Protein AF-A0A7J8MKE8-F1 (afdb_monomer_lite)

Foldseek 3Di:
DVLVVVVNPPDPCVLLSVQQVQQLVVLLVLLLVLVVLLCVCPVPDPPSVVCCVVPVVNVVVSVVSVVVNVCCQPPVCVVSVHHNDDVVSNVVSNVSSVVD

Organism: NCBI:txid34289

InterPro domains:
  IPR006068 Cation-transporting P-type ATPase, C-terminal [PF00689] (21-99)
  IPR023298 P-type ATPase, transmembrane domain superfamily [SSF81665] (17-99)

Radius of gyration: 15.85 Å; chains: 1; bounding box: 36×29×41 Å

Secondary structure (DSSP, 8-state):
-HHHHTT--SSS-HHHHHHHHHHHHHHHHHHHHHHHHHHHH-TT-S-TTTTGGG-HHHHHHHHHHHHHHHHHHHHSHHHHT-----HHHHHHHHHHHHT-

Sequence (100 aa):
MGLTILHLKDDHDREHAYDVKNTLIFNAFVMCQIFNEFNARKPEEINCFKGVTKNYLFMGIIGFTFVLQIIIIEFLGKFTKTVRLNWKLWLVSLGIGIIR

pLDDT: mean 71.19, std 8.63, range [52.38, 86.31]

Structure (mmCIF, N/CA/C/O backbone):
data_AF-A0A7J8MKE8-F1
#
_entry.id   AF-A0A7J8MKE8-F1
#
loop_
_atom_site.group_PDB
_atom_site.id
_atom_site.type_symbol
_atom_site.label_atom_id
_atom_site.label_alt_id
_atom_site.label_comp_id
_atom_site.label_asym_id
_atom_site.label_entity_id
_atom_site.label_seq_id
_atom_site.pdbx_PDB_ins_code
_atom_site.Cartn_x
_atom_site.Cartn_y
_atom_site.Cartn_z
_atom_site.occupancy
_atom_site.B_iso_or_equiv
_atom_site.auth_seq_id
_atom_site.auth_comp_id
_atom_site.auth_asym_id
_atom_site.auth_atom_id
_atom_site.pdbx_PDB_model_num
ATOM 1 N N . MET A 1 1 ? 15.671 -16.692 -2.506 1.00 54.91 1 MET A N 1
ATOM 2 C CA . MET A 1 1 ? 14.509 -17.545 -2.169 1.00 54.91 1 MET A CA 1
ATOM 3 C C . MET A 1 1 ? 13.194 -17.000 -2.730 1.00 54.91 1 MET A C 1
ATOM 5 O O . MET A 1 1 ? 12.572 -17.730 -3.481 1.00 54.91 1 MET A O 1
ATOM 9 N N . GLY A 1 2 ? 12.801 -15.738 -2.496 1.00 58.00 2 GLY A N 1
ATOM 10 C CA . GLY A 1 2 ? 11.532 -15.195 -3.036 1.00 58.00 2 GLY A CA 1
ATOM 11 C C . GLY A 1 2 ? 11.419 -15.090 -4.572 1.00 58.00 2 GLY A C 1
ATOM 12 O O . GLY A 1 2 ? 10.333 -15.264 -5.109 1.00 58.00 2 GLY A O 1
ATOM 13 N N . LEU A 1 3 ? 12.532 -14.881 -5.291 1.00 60.72 3 LEU A N 1
ATOM 14 C CA . LEU A 1 3 ? 12.537 -14.752 -6.762 1.00 60.72 3 LEU A CA 1
ATOM 15 C C . LEU A 1 3 ? 12.108 -16.041 -7.496 1.00 60.72 3 LEU A C 1
ATOM 17 O O . LEU A 1 3 ? 11.504 -15.974 -8.560 1.00 60.72 3 LEU A O 1
ATOM 21 N N . THR A 1 4 ? 12.412 -17.210 -6.920 1.00 63.88 4 THR A N 1
ATOM 22 C CA . THR A 1 4 ? 12.092 -18.526 -7.502 1.00 63.88 4 THR A CA 1
ATOM 23 C C . THR A 1 4 ? 10.604 -18.859 -7.372 1.00 63.88 4 THR A C 1
ATOM 25 O O . THR A 1 4 ? 10.043 -19.500 -8.250 1.00 63.88 4 THR A O 1
ATOM 28 N N . ILE A 1 5 ? 9.953 -18.389 -6.301 1.00 66.56 5 ILE A N 1
ATOM 29 C CA . ILE A 1 5 ? 8.522 -18.622 -6.040 1.00 66.56 5 ILE A CA 1
ATOM 30 C C . ILE A 1 5 ? 7.646 -17.840 -7.033 1.00 66.56 5 ILE A C 1
ATOM 32 O O . ILE A 1 5 ? 6.564 -18.294 -7.387 1.00 66.56 5 ILE A O 1
ATOM 36 N N . LEU A 1 6 ? 8.127 -16.692 -7.525 1.00 66.31 6 LEU A N 1
ATOM 37 C CA . LEU A 1 6 ? 7.413 -15.846 -8.488 1.00 66.31 6 LEU A CA 1
ATOM 38 C C . LEU A 1 6 ? 7.655 -16.207 -9.967 1.00 66.31 6 LEU A C 1
ATOM 40 O O . LEU A 1 6 ? 7.175 -15.485 -10.834 1.00 66.31 6 LEU A O 1
ATOM 44 N N . HIS A 1 7 ? 8.383 -17.290 -10.275 1.00 58.50 7 HIS A N 1
ATOM 45 C CA . HIS A 1 7 ? 8.666 -17.714 -11.660 1.00 58.50 7 HIS A CA 1
ATOM 46 C C . HIS A 1 7 ? 9.390 -16.658 -12.534 1.00 58.50 7 HIS A C 1
ATOM 48 O O . HIS A 1 7 ? 9.372 -16.740 -13.754 1.00 58.50 7 HIS A O 1
ATOM 54 N N . LEU A 1 8 ? 10.086 -15.690 -11.925 1.00 64.75 8 LEU A N 1
ATOM 55 C CA . LEU A 1 8 ? 10.796 -14.596 -12.617 1.00 64.75 8 LEU A CA 1
ATOM 56 C C . LEU A 1 8 ? 12.274 -14.916 -12.920 1.00 64.75 8 LEU A C 1
ATOM 58 O O . LEU A 1 8 ? 13.097 -14.012 -13.044 1.00 64.75 8 LEU A O 1
ATOM 62 N N . LYS A 1 9 ? 12.665 -16.197 -12.946 1.00 60.19 9 LYS A N 1
ATOM 63 C CA . LYS A 1 9 ? 14.086 -16.582 -13.044 1.00 60.19 9 LYS A CA 1
ATOM 64 C C . LYS A 1 9 ? 14.608 -16.679 -14.487 1.00 60.19 9 LYS A C 1
ATOM 66 O O . LYS A 1 9 ? 15.818 -16.804 -14.647 1.00 60.19 9 LYS A O 1
ATOM 71 N N . ASP A 1 10 ? 13.737 -16.576 -15.489 1.00 62.19 10 ASP A N 1
ATOM 72 C CA . ASP A 1 10 ? 14.063 -16.871 -16.894 1.00 62.19 10 ASP A CA 1
ATOM 73 C C . ASP A 1 10 ? 13.955 -15.660 -17.841 1.00 62.19 10 ASP A C 1
ATOM 75 O O . ASP A 1 10 ? 13.629 -15.810 -19.012 1.00 62.19 10 ASP A O 1
ATOM 79 N N . ASP A 1 11 ? 14.237 -14.449 -17.343 1.00 54.97 11 ASP A N 1
ATOM 80 C CA . ASP A 1 11 ? 14.315 -13.243 -18.177 1.00 54.97 11 ASP A CA 1
ATOM 81 C C . ASP A 1 11 ? 15.656 -12.515 -18.027 1.00 54.97 11 ASP A C 1
ATOM 83 O O . ASP A 1 11 ? 16.265 -12.455 -16.953 1.00 54.97 11 ASP A O 1
ATOM 87 N N . HIS A 1 12 ? 16.094 -11.922 -19.137 1.00 57.25 12 HIS A N 1
ATOM 88 C CA . HIS A 1 12 ? 17.363 -11.219 -19.350 1.00 57.25 12 HIS A CA 1
ATOM 89 C C . HIS A 1 12 ? 17.517 -9.903 -18.543 1.00 57.25 12 HIS A C 1
ATOM 91 O O . HIS A 1 12 ? 18.474 -9.164 -18.764 1.00 57.25 12 HIS A O 1
ATOM 97 N N . ASP A 1 13 ? 16.623 -9.624 -17.584 1.00 66.38 13 ASP A N 1
ATOM 98 C CA . ASP A 1 13 ? 16.475 -8.330 -16.901 1.00 66.38 13 ASP A CA 1
ATOM 99 C C . ASP A 1 13 ? 16.321 -8.480 -15.372 1.00 66.38 13 ASP A C 1
ATOM 101 O O . ASP A 1 13 ? 15.257 -8.299 -14.769 1.00 66.38 13 ASP A O 1
ATOM 105 N N . ARG A 1 14 ? 17.422 -8.820 -14.685 1.00 69.50 14 ARG A N 1
ATOM 106 C CA . ARG A 1 14 ? 17.424 -8.931 -13.210 1.00 69.50 14 ARG A CA 1
ATOM 107 C C . ARG A 1 14 ? 17.052 -7.620 -12.517 1.00 69.50 14 ARG A C 1
ATOM 109 O O . ARG A 1 14 ? 16.492 -7.675 -11.425 1.00 69.50 14 ARG A O 1
ATOM 116 N N . GLU A 1 15 ? 17.379 -6.472 -13.110 1.00 69.75 15 GLU A N 1
ATOM 117 C CA . GLU A 1 15 ? 17.064 -5.156 -12.541 1.00 69.75 15 GLU A CA 1
ATOM 118 C C . GLU A 1 15 ? 15.548 -4.971 -12.406 1.00 69.75 15 GLU A C 1
ATOM 120 O O . GLU A 1 15 ? 15.064 -4.660 -11.318 1.00 69.75 15 GLU A O 1
ATOM 125 N N . HIS A 1 16 ? 14.788 -5.334 -13.443 1.00 72.75 16 HIS A N 1
ATOM 126 C CA . HIS A 1 16 ? 13.329 -5.297 -13.403 1.00 72.75 16 HIS A CA 1
ATOM 127 C C . HIS A 1 16 ? 12.754 -6.197 -12.296 1.00 72.75 16 HIS A C 1
ATOM 129 O O . HIS A 1 16 ? 11.880 -5.780 -11.536 1.00 72.75 16 HIS A O 1
ATOM 135 N N . ALA A 1 17 ? 13.283 -7.415 -12.136 1.00 70.75 17 ALA A N 1
ATOM 136 C CA . ALA A 1 17 ? 12.840 -8.326 -11.079 1.00 70.75 17 ALA A CA 1
ATOM 137 C C . ALA A 1 17 ? 13.111 -7.777 -9.662 1.00 70.75 17 ALA A C 1
ATOM 139 O O . ALA A 1 17 ? 12.312 -8.002 -8.745 1.00 70.75 17 ALA A O 1
ATOM 140 N N . TYR A 1 18 ? 14.216 -7.048 -9.464 1.00 76.12 18 TYR A N 1
ATOM 141 C CA . TYR A 1 18 ? 14.504 -6.375 -8.195 1.00 76.12 18 TYR A CA 1
ATOM 142 C C . TYR A 1 18 ? 13.529 -5.231 -7.916 1.00 76.12 18 TYR A C 1
ATOM 144 O O . TYR A 1 18 ? 13.033 -5.137 -6.790 1.00 76.12 18 TYR A O 1
ATOM 152 N N . ASP A 1 19 ? 13.200 -4.427 -8.923 1.00 77.00 19 ASP A N 1
ATOM 153 C CA . ASP A 1 19 ? 12.250 -3.323 -8.787 1.00 77.00 19 ASP A CA 1
ATOM 154 C C . ASP A 1 19 ? 10.830 -3.836 -8.492 1.00 77.00 19 ASP A C 1
ATOM 156 O O . ASP A 1 19 ? 10.162 -3.340 -7.577 1.00 77.00 19 ASP A O 1
ATOM 160 N N . VAL A 1 20 ? 10.386 -4.910 -9.166 1.00 76.50 20 VAL A N 1
ATOM 161 C CA . VAL A 1 20 ? 9.109 -5.589 -8.858 1.00 76.50 20 VAL A CA 1
ATOM 162 C C . VAL A 1 20 ? 9.095 -6.052 -7.402 1.00 76.50 20 VAL A C 1
ATOM 164 O O . VAL A 1 20 ? 8.130 -5.805 -6.676 1.00 76.50 20 VAL A O 1
ATOM 167 N N . LYS A 1 21 ? 10.174 -6.703 -6.948 1.00 76.94 21 LYS A N 1
ATOM 168 C CA . LYS A 1 21 ? 10.283 -7.207 -5.575 1.00 76.94 21 LYS A CA 1
ATOM 169 C C . LYS A 1 21 ? 10.229 -6.071 -4.551 1.00 76.94 21 LYS A C 1
ATOM 171 O O . LYS A 1 21 ? 9.515 -6.191 -3.559 1.00 76.94 21 LYS A O 1
ATOM 176 N N . ASN A 1 22 ? 10.969 -4.986 -4.769 1.00 77.00 22 ASN A N 1
ATOM 177 C CA . ASN A 1 22 ? 10.996 -3.844 -3.853 1.00 77.00 22 ASN A CA 1
ATOM 178 C C . ASN A 1 22 ? 9.624 -3.168 -3.771 1.00 77.00 22 ASN A C 1
ATOM 180 O O . ASN A 1 22 ? 9.146 -2.880 -2.674 1.00 77.00 22 ASN A O 1
ATOM 184 N N . THR A 1 23 ? 8.950 -3.015 -4.912 1.00 79.75 23 THR A N 1
ATOM 185 C CA . THR A 1 23 ? 7.589 -2.471 -4.958 1.00 79.75 23 THR A CA 1
ATOM 186 C C . THR A 1 23 ? 6.595 -3.369 -4.221 1.00 79.75 23 THR A C 1
ATOM 188 O O . THR A 1 23 ? 5.768 -2.878 -3.457 1.00 79.75 23 THR A O 1
ATOM 191 N N . LEU A 1 24 ? 6.696 -4.693 -4.391 1.00 78.88 24 LEU A N 1
ATOM 192 C CA . LEU A 1 24 ? 5.853 -5.660 -3.684 1.00 78.88 24 LEU A CA 1
ATOM 193 C C . LEU A 1 24 ? 6.058 -5.585 -2.164 1.00 78.88 24 LEU A C 1
ATOM 195 O O . LEU A 1 24 ? 5.081 -5.589 -1.419 1.00 78.88 24 LEU A O 1
ATOM 199 N N . ILE A 1 25 ? 7.311 -5.497 -1.704 1.00 80.06 25 ILE A N 1
ATOM 200 C CA . ILE A 1 25 ? 7.647 -5.372 -0.277 1.00 80.06 25 ILE A CA 1
ATOM 201 C C . ILE A 1 25 ? 7.062 -4.080 0.296 1.00 80.06 25 ILE A C 1
ATOM 203 O O . ILE A 1 25 ? 6.431 -4.113 1.351 1.00 80.06 25 ILE A O 1
ATOM 207 N N . PHE A 1 26 ? 7.233 -2.957 -0.403 1.00 80.19 26 PHE A N 1
ATOM 208 C CA . PHE A 1 26 ? 6.678 -1.674 0.019 1.00 80.19 26 PHE A CA 1
ATOM 209 C C . PHE A 1 26 ? 5.144 -1.703 0.068 1.00 80.19 26 PHE A C 1
ATOM 211 O O . PHE A 1 26 ? 4.547 -1.258 1.047 1.00 80.19 26 PHE A O 1
ATOM 218 N N . ASN A 1 27 ? 4.496 -2.295 -0.943 1.00 78.81 27 ASN A N 1
ATOM 219 C CA . ASN A 1 27 ? 3.044 -2.453 -0.962 1.00 78.81 27 ASN A CA 1
ATOM 220 C C . ASN A 1 27 ? 2.552 -3.312 0.214 1.00 78.81 27 ASN A C 1
ATOM 222 O O . ASN A 1 27 ? 1.659 -2.906 0.954 1.00 78.81 27 ASN A O 1
ATOM 226 N N . ALA A 1 28 ? 3.193 -4.458 0.453 1.00 80.12 28 ALA A N 1
ATOM 227 C CA . ALA A 1 28 ? 2.869 -5.321 1.584 1.00 80.12 28 ALA A CA 1
ATOM 228 C C . ALA A 1 28 ? 3.072 -4.619 2.938 1.00 80.12 28 ALA A C 1
ATOM 230 O O . ALA A 1 28 ? 2.260 -4.808 3.842 1.00 80.12 28 ALA A O 1
ATOM 231 N N . PHE A 1 29 ? 4.110 -3.788 3.084 1.00 82.75 29 PHE A N 1
ATOM 232 C CA . PHE A 1 29 ? 4.351 -3.014 4.304 1.00 82.75 29 PHE A CA 1
ATOM 233 C C . PHE A 1 29 ? 3.208 -2.036 4.599 1.00 82.75 29 PHE A C 1
ATOM 235 O O . PHE A 1 29 ? 2.704 -2.019 5.718 1.00 82.75 29 PHE A O 1
ATOM 242 N N . VAL A 1 30 ? 2.743 -1.285 3.599 1.00 80.50 30 VAL A N 1
ATOM 243 C CA . VAL A 1 30 ? 1.622 -0.346 3.775 1.00 80.50 30 VAL A CA 1
ATOM 244 C C . VAL A 1 30 ? 0.313 -1.078 4.054 1.00 80.50 30 VAL A C 1
ATOM 246 O O . VAL A 1 30 ? -0.434 -0.667 4.938 1.00 80.50 30 VAL A O 1
ATOM 249 N N . MET A 1 31 ? 0.060 -2.211 3.391 1.00 79.06 31 MET A N 1
ATOM 250 C CA . MET A 1 31 ? -1.090 -3.056 3.731 1.00 79.06 31 MET A CA 1
ATOM 251 C C . MET A 1 31 ? -1.012 -3.530 5.186 1.00 79.06 31 MET A C 1
ATOM 253 O O . MET A 1 31 ? -1.991 -3.411 5.914 1.00 79.06 31 MET A O 1
ATOM 257 N N . CYS A 1 32 ? 0.160 -3.973 5.653 1.00 79.62 32 CYS A N 1
ATOM 258 C CA . CYS A 1 32 ? 0.354 -4.330 7.061 1.00 79.62 32 CYS A CA 1
ATOM 259 C C . CYS A 1 32 ? 0.098 -3.145 8.002 1.00 79.62 32 CYS A C 1
ATOM 261 O O . CYS A 1 32 ? -0.460 -3.349 9.072 1.00 79.62 32 CYS A O 1
ATOM 263 N N . GLN A 1 33 ? 0.490 -1.919 7.637 1.00 81.62 33 GLN A N 1
ATOM 264 C CA . GLN A 1 33 ? 0.214 -0.731 8.454 1.00 81.62 33 GLN A CA 1
ATOM 265 C C . GLN A 1 33 ? -1.289 -0.477 8.581 1.00 81.62 33 GLN A C 1
ATOM 267 O O . GLN A 1 33 ? -1.772 -0.288 9.693 1.00 81.62 33 GLN A O 1
ATOM 272 N N . ILE A 1 34 ? -2.016 -0.560 7.465 1.00 80.00 34 ILE A N 1
ATOM 273 C CA . ILE A 1 34 ? -3.477 -0.442 7.420 1.00 80.00 34 ILE A CA 1
ATOM 274 C C . ILE A 1 34 ? -4.108 -1.500 8.338 1.00 80.00 34 ILE A C 1
ATOM 276 O O . ILE A 1 34 ? -4.866 -1.151 9.240 1.00 80.00 34 ILE A O 1
ATOM 280 N N . PHE A 1 35 ? -3.756 -2.782 8.177 1.00 76.12 35 PHE A N 1
ATOM 281 C CA . PHE A 1 35 ? -4.293 -3.865 9.014 1.00 76.12 35 PHE A CA 1
ATOM 282 C C . PHE A 1 35 ? -3.927 -3.721 10.491 1.00 76.12 35 PHE A C 1
ATOM 284 O O . PHE A 1 35 ? -4.779 -3.924 11.352 1.00 76.12 35 PHE A O 1
ATOM 291 N N . ASN A 1 36 ? -2.698 -3.310 10.800 1.00 78.88 36 ASN A N 1
ATOM 292 C CA . ASN A 1 36 ? -2.282 -3.054 12.173 1.00 78.88 36 ASN A CA 1
ATOM 293 C C . ASN A 1 36 ? -3.089 -1.911 12.804 1.00 78.88 36 ASN A C 1
ATOM 295 O O . ASN A 1 36 ? -3.454 -1.995 13.970 1.00 78.88 36 ASN A O 1
ATOM 299 N N . GLU A 1 37 ? -3.421 -0.869 12.042 1.00 78.19 37 GLU A N 1
ATOM 300 C CA . GLU A 1 37 ? -4.262 0.228 12.519 1.00 78.19 37 GLU A CA 1
ATOM 301 C C . GLU A 1 37 ? -5.702 -0.239 12.793 1.00 78.19 37 GLU A C 1
ATOM 303 O O . GLU A 1 37 ? -6.291 0.116 13.818 1.00 78.19 37 GLU A O 1
ATOM 308 N N . PHE A 1 38 ? -6.248 -1.114 11.939 1.00 75.94 38 PHE A N 1
ATOM 309 C CA . PHE A 1 38 ? -7.524 -1.791 12.195 1.00 75.94 38 PHE A CA 1
ATOM 310 C C . PHE A 1 38 ? -7.475 -2.673 13.453 1.00 75.94 38 PHE A C 1
ATOM 312 O O . PHE A 1 38 ? -8.360 -2.545 14.300 1.00 75.94 38 PHE A O 1
ATOM 319 N N . ASN A 1 39 ? -6.449 -3.513 13.611 1.00 75.12 39 ASN A N 1
ATOM 320 C CA . ASN A 1 39 ? -6.296 -4.417 14.758 1.00 75.12 39 ASN A CA 1
ATOM 321 C C . ASN A 1 39 ? -6.064 -3.651 16.073 1.00 75.12 39 ASN A C 1
ATOM 323 O O . ASN A 1 39 ? -6.673 -3.968 17.093 1.00 75.12 39 ASN A O 1
ATOM 327 N N . ALA A 1 40 ? -5.249 -2.591 16.058 1.00 75.75 40 ALA A N 1
ATOM 328 C CA . ALA A 1 40 ? -4.975 -1.755 17.230 1.00 75.75 40 ALA A CA 1
ATOM 329 C C . ALA A 1 40 ? -6.221 -1.014 17.740 1.00 75.75 40 ALA A C 1
ATOM 331 O O . ALA A 1 40 ? -6.296 -0.660 18.917 1.00 75.75 40 ALA A O 1
ATOM 332 N N . ARG A 1 41 ? -7.224 -0.794 16.880 1.00 73.31 41 ARG A N 1
ATOM 333 C CA . ARG A 1 41 ? -8.481 -0.149 17.272 1.00 73.31 41 ARG A CA 1
ATOM 334 C C . ARG A 1 41 ? -9.324 -1.017 18.207 1.00 73.31 41 ARG A C 1
ATOM 336 O O . ARG A 1 41 ? -10.005 -0.469 19.073 1.00 73.31 41 ARG A O 1
ATOM 343 N N . LYS A 1 42 ? -9.327 -2.338 18.009 1.00 69.50 42 LYS A N 1
ATOM 344 C CA . LYS A 1 42 ? -10.052 -3.304 18.846 1.00 69.50 42 LYS A CA 1
ATOM 345 C C . LYS A 1 42 ? -9.323 -4.659 18.879 1.00 69.50 42 LYS A C 1
ATOM 347 O O . LYS A 1 42 ? -9.760 -5.593 18.212 1.00 69.50 42 LYS A O 1
ATOM 352 N N . PRO A 1 43 ? -8.266 -4.801 19.693 1.00 64.69 43 PRO A N 1
ATOM 353 C CA . PRO A 1 43 ? -7.427 -6.003 19.700 1.00 64.69 43 PRO A CA 1
ATOM 354 C C . PRO A 1 43 ? -8.157 -7.287 20.142 1.00 64.69 43 PRO A C 1
ATOM 356 O O . PRO A 1 43 ? -7.701 -8.382 19.832 1.00 64.69 43 PRO A O 1
ATOM 359 N N . GLU A 1 44 ? -9.293 -7.170 20.838 1.00 63.38 44 GLU A N 1
ATOM 360 C CA . GLU A 1 44 ? -10.078 -8.305 21.351 1.00 63.38 44 GLU A CA 1
ATOM 361 C C . GLU A 1 44 ? -11.283 -8.682 20.461 1.00 63.38 44 GLU A C 1
ATOM 363 O O . GLU A 1 44 ? -11.904 -9.724 20.667 1.00 63.38 44 GLU A O 1
ATOM 368 N N . GLU A 1 45 ? -11.626 -7.870 19.449 1.00 60.47 45 GLU A N 1
ATOM 369 C CA . GLU A 1 45 ? -12.750 -8.145 18.544 1.00 60.47 45 GLU A CA 1
ATOM 370 C C . GLU A 1 45 ? -12.263 -8.473 17.125 1.00 60.47 45 GLU A C 1
ATOM 372 O O . GLU A 1 45 ? -11.812 -7.604 16.385 1.00 60.47 45 GLU A O 1
ATOM 377 N N . ILE A 1 46 ? -12.510 -9.707 16.670 1.00 57.81 46 ILE A N 1
ATOM 378 C CA . ILE A 1 46 ? -12.269 -10.139 15.274 1.00 57.81 46 ILE A CA 1
ATOM 379 C C . ILE A 1 46 ? -13.093 -9.286 14.276 1.00 57.81 46 ILE A C 1
ATOM 381 O O . ILE A 1 46 ? -12.747 -9.134 13.108 1.00 57.81 46 ILE A O 1
ATOM 385 N N . ASN A 1 47 ? -14.174 -8.651 14.748 1.00 59.59 47 ASN A N 1
ATOM 386 C CA . ASN A 1 47 ? -15.013 -7.729 13.982 1.00 59.59 47 ASN A CA 1
ATOM 387 C C . ASN A 1 47 ? -14.543 -6.264 14.093 1.00 59.59 47 ASN A C 1
ATOM 389 O O . ASN A 1 47 ? -15.360 -5.374 14.341 1.00 59.59 47 ASN A O 1
ATOM 393 N N . CYS A 1 48 ? -13.258 -5.979 13.851 1.00 59.31 48 CYS A N 1
ATOM 394 C CA . CYS A 1 48 ? -12.719 -4.606 13.808 1.00 59.31 48 CYS A CA 1
ATOM 395 C C . CYS A 1 48 ? -13.481 -3.681 12.832 1.00 59.31 48 CYS A C 1
ATOM 397 O O . CYS A 1 48 ? -13.493 -2.461 12.990 1.00 59.31 48 CYS A O 1
ATOM 399 N N . PHE A 1 49 ? -14.184 -4.254 11.850 1.00 58.41 49 PHE A N 1
ATOM 400 C CA . PHE A 1 49 ? -15.043 -3.535 10.906 1.00 58.41 49 PHE A CA 1
ATOM 401 C C . PHE A 1 49 ? -16.335 -2.969 11.524 1.00 58.41 49 PHE A C 1
ATOM 403 O O . PHE A 1 49 ? -16.937 -2.042 10.968 1.00 58.41 49 PHE A O 1
ATOM 410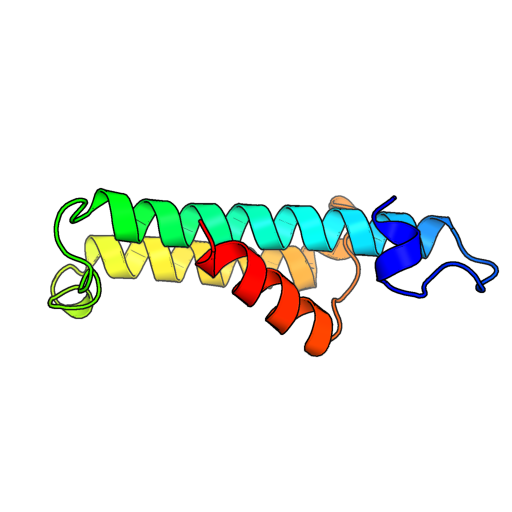 N N . LYS A 1 50 ? -16.798 -3.478 12.674 1.00 60.78 50 LYS A N 1
ATOM 411 C CA . LYS A 1 50 ? -18.072 -3.052 13.267 1.00 60.78 50 LYS A CA 1
ATOM 412 C C . LYS A 1 50 ? -17.920 -1.672 13.916 1.00 60.78 50 LYS A C 1
ATOM 414 O O . LYS A 1 50 ? -17.271 -1.504 14.943 1.00 60.78 50 LYS A O 1
ATOM 419 N N . GLY A 1 51 ? -18.537 -0.662 13.301 1.00 63.34 51 GLY A N 1
ATOM 420 C CA . GLY A 1 51 ? -18.432 0.736 13.734 1.00 63.34 51 GLY A CA 1
ATOM 421 C C . GLY A 1 51 ? -17.222 1.473 13.160 1.00 63.34 51 GLY A C 1
ATOM 422 O O . GLY A 1 51 ? -16.974 2.619 13.546 1.00 63.34 51 GLY A O 1
ATOM 423 N N . VAL A 1 52 ? -16.491 0.862 12.217 1.00 66.12 52 VAL A N 1
ATOM 424 C CA . VAL A 1 52 ? -15.319 1.494 11.604 1.00 66.12 52 VAL A CA 1
ATOM 425 C C . VAL A 1 52 ? -15.673 2.807 10.920 1.00 66.12 52 VAL A C 1
ATOM 427 O O . VAL A 1 52 ? -15.047 3.831 11.188 1.00 66.12 52 VAL A O 1
ATOM 430 N N . THR A 1 53 ? -16.779 2.782 10.181 1.00 64.81 53 THR A N 1
ATOM 431 C CA . THR A 1 53 ? -17.348 3.895 9.421 1.00 64.81 53 THR A CA 1
ATOM 432 C C . THR A 1 53 ? -17.911 5.018 10.290 1.00 64.81 53 THR A C 1
ATOM 434 O O . THR A 1 53 ? -18.106 6.119 9.790 1.00 64.81 53 THR A O 1
ATOM 437 N N . LYS A 1 54 ? -18.144 4.784 11.593 1.00 70.44 54 LYS A N 1
ATOM 438 C CA . LYS A 1 54 ? -18.577 5.834 12.533 1.00 70.44 54 LYS A CA 1
ATOM 439 C C . LYS A 1 54 ? -17.428 6.707 13.040 1.00 70.44 54 LYS A C 1
ATOM 441 O O . LYS A 1 54 ? -17.689 7.796 13.539 1.00 70.44 54 LYS A O 1
ATOM 446 N N . ASN A 1 55 ? -16.179 6.247 12.941 1.00 76.38 55 ASN A N 1
ATOM 447 C CA . ASN A 1 55 ? -15.020 7.050 13.322 1.00 76.38 55 ASN A CA 1
ATOM 448 C C . ASN A 1 55 ? -14.411 7.684 12.065 1.00 76.38 55 ASN A C 1
ATOM 450 O O . ASN A 1 55 ? -13.580 7.076 11.391 1.00 76.38 55 ASN A O 1
ATOM 454 N N . TYR A 1 56 ? -14.850 8.905 11.756 1.00 77.19 56 TYR A N 1
ATOM 455 C CA . TYR A 1 56 ? -14.397 9.662 10.587 1.00 77.19 56 TYR A CA 1
ATOM 456 C C . TYR A 1 56 ? -12.889 9.930 10.594 1.00 77.19 56 TYR A C 1
ATOM 458 O O . TYR A 1 56 ? -12.281 9.944 9.530 1.00 77.19 56 TYR A O 1
ATOM 466 N N . LEU A 1 57 ? -12.277 10.083 11.774 1.00 78.00 57 LEU A N 1
ATOM 467 C CA . LEU A 1 57 ? -10.829 10.259 11.909 1.00 78.00 57 LEU A CA 1
ATOM 468 C C . LEU A 1 57 ? -10.085 9.007 11.436 1.00 78.00 57 LEU A C 1
ATOM 470 O O . LEU A 1 57 ? -9.186 9.093 10.608 1.00 78.00 57 LEU A O 1
ATOM 474 N N . PHE A 1 58 ? -10.536 7.837 11.886 1.00 78.75 58 PHE A N 1
ATOM 475 C CA . PHE A 1 58 ? -9.986 6.552 11.463 1.00 78.75 58 PHE A CA 1
ATOM 476 C C . PHE A 1 58 ? -10.185 6.308 9.957 1.00 78.75 58 PHE A C 1
ATOM 478 O O . PHE A 1 58 ? -9.242 5.967 9.252 1.00 78.75 58 PHE A O 1
ATOM 485 N N . MET A 1 59 ? -11.392 6.547 9.429 1.00 80.06 59 MET A N 1
ATOM 486 C CA . MET A 1 59 ? -11.652 6.445 7.984 1.00 80.06 59 MET A CA 1
ATOM 487 C C . MET A 1 59 ? -10.802 7.424 7.166 1.00 80.06 59 MET A C 1
ATOM 489 O O . MET A 1 59 ? -10.367 7.084 6.069 1.00 80.06 59 MET A O 1
ATOM 493 N N . GLY A 1 60 ? -10.548 8.619 7.704 1.00 84.12 60 GLY A N 1
ATOM 494 C CA . GLY A 1 60 ? -9.663 9.611 7.107 1.00 84.12 60 GLY A CA 1
ATOM 495 C C . GLY A 1 60 ? -8.224 9.113 6.999 1.00 84.12 60 GLY A C 1
ATOM 496 O O . GLY A 1 60 ? -7.636 9.240 5.931 1.00 84.12 60 GLY A O 1
ATOM 497 N N . ILE A 1 61 ? -7.677 8.493 8.051 1.00 83.94 61 ILE A N 1
ATOM 498 C CA . ILE A 1 61 ? -6.298 7.974 8.047 1.00 83.94 61 ILE A CA 1
ATOM 499 C C . ILE A 1 61 ? -6.153 6.789 7.081 1.00 83.94 61 I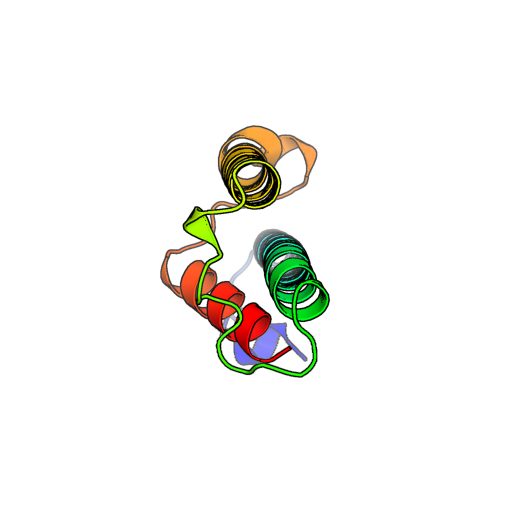LE A C 1
ATOM 501 O O . ILE A 1 61 ? -5.226 6.778 6.268 1.00 83.94 61 ILE A O 1
ATOM 505 N N . ILE A 1 62 ? -7.102 5.845 7.081 1.00 82.44 62 ILE A N 1
ATOM 506 C CA . ILE A 1 62 ? -7.110 4.711 6.139 1.00 82.44 62 ILE A CA 1
ATOM 507 C C . ILE A 1 62 ? -7.282 5.188 4.688 1.00 82.44 62 ILE A C 1
ATOM 509 O O . ILE A 1 62 ? -6.588 4.730 3.782 1.00 82.44 62 ILE A O 1
ATOM 513 N N . GLY A 1 63 ? -8.186 6.141 4.447 1.00 85.00 63 GLY A N 1
ATOM 514 C CA . GLY A 1 63 ? -8.382 6.723 3.120 1.00 85.00 63 GLY A CA 1
ATOM 515 C C . GLY A 1 63 ? -7.148 7.485 2.638 1.00 85.00 63 GLY A C 1
ATOM 516 O O . GLY A 1 63 ? -6.724 7.319 1.496 1.00 85.00 63 GLY A O 1
ATOM 517 N N . PHE A 1 64 ? -6.532 8.278 3.515 1.00 86.31 64 PHE A N 1
ATOM 518 C CA . PHE A 1 64 ? -5.324 9.040 3.212 1.00 86.31 64 PHE A CA 1
ATOM 519 C C . PHE A 1 64 ? -4.132 8.130 2.901 1.00 86.31 64 PHE A C 1
ATOM 521 O O . PHE A 1 64 ? -3.456 8.340 1.896 1.00 86.31 64 PHE A O 1
ATOM 528 N N . THR A 1 65 ? -3.905 7.087 3.705 1.00 82.56 65 THR A N 1
ATOM 529 C CA . THR A 1 65 ? -2.845 6.095 3.456 1.00 82.56 65 THR A CA 1
ATOM 530 C C . THR A 1 65 ? -3.073 5.337 2.151 1.00 82.56 65 THR A C 1
ATOM 532 O O . THR A 1 65 ? -2.131 5.177 1.378 1.00 82.56 65 THR A O 1
ATOM 535 N N . PHE A 1 66 ? -4.312 4.954 1.831 1.00 81.81 66 PHE A N 1
ATOM 536 C CA . PHE A 1 66 ? -4.636 4.306 0.557 1.00 81.81 66 PHE A CA 1
ATOM 537 C C . PHE A 1 66 ? -4.407 5.224 -0.657 1.00 81.81 66 PHE A C 1
ATOM 539 O O . PHE A 1 66 ? -3.813 4.807 -1.651 1.00 81.81 66 PHE A O 1
ATOM 546 N N . VAL A 1 67 ? -4.824 6.492 -0.574 1.00 85.31 67 VAL A N 1
ATOM 547 C CA . VAL A 1 67 ? -4.622 7.484 -1.646 1.00 85.31 67 VAL A CA 1
ATOM 548 C C . VAL A 1 67 ? -3.140 7.788 -1.847 1.00 85.31 67 VAL A C 1
ATOM 550 O O . VAL A 1 67 ? -2.665 7.762 -2.984 1.00 85.31 67 VAL A O 1
ATOM 553 N N . LEU A 1 68 ? -2.389 8.018 -0.765 1.00 83.12 68 LEU A N 1
ATOM 554 C CA . LEU A 1 68 ? -0.936 8.168 -0.841 1.00 83.12 68 LEU A CA 1
ATOM 555 C C . LEU A 1 68 ? -0.290 6.946 -1.492 1.00 83.12 68 LEU A C 1
ATOM 557 O O . LEU A 1 68 ? 0.627 7.105 -2.293 1.00 83.12 68 LEU A O 1
ATOM 561 N N . GLN A 1 69 ? -0.797 5.744 -1.219 1.00 76.94 69 GLN A N 1
ATOM 562 C CA . GLN A 1 69 ? -0.241 4.527 -1.790 1.00 76.94 69 GLN A CA 1
ATOM 563 C C . GLN A 1 69 ? -0.447 4.413 -3.299 1.00 76.94 69 GLN A C 1
ATOM 565 O O . GLN A 1 69 ? 0.472 4.012 -4.017 1.00 76.94 69 GLN A O 1
ATOM 570 N N . ILE A 1 70 ? -1.610 4.831 -3.799 1.00 77.50 70 ILE A N 1
ATOM 571 C CA . ILE A 1 70 ? -1.856 4.936 -5.241 1.00 77.50 70 ILE A CA 1
ATOM 572 C C . ILE A 1 70 ? -0.901 5.959 -5.863 1.00 77.50 70 ILE A C 1
ATOM 574 O O . ILE A 1 70 ? -0.279 5.668 -6.883 1.00 77.50 70 ILE A O 1
ATOM 578 N N . ILE A 1 71 ? -0.731 7.126 -5.232 1.00 81.81 71 ILE A N 1
ATOM 579 C CA . ILE A 1 71 ? 0.165 8.180 -5.730 1.00 81.81 71 ILE A CA 1
ATOM 580 C C . ILE A 1 71 ? 1.616 7.690 -5.766 1.00 81.81 71 ILE A C 1
ATOM 582 O O . ILE A 1 71 ? 2.320 7.936 -6.744 1.00 81.81 71 ILE A O 1
ATOM 586 N N . ILE A 1 72 ? 2.073 6.969 -4.741 1.00 76.88 72 ILE A N 1
ATOM 587 C CA . ILE A 1 72 ? 3.453 6.486 -4.685 1.00 76.88 72 ILE A CA 1
ATOM 588 C C . ILE A 1 72 ? 3.726 5.459 -5.794 1.00 76.88 72 ILE A C 1
ATOM 590 O O . ILE A 1 72 ? 4.752 5.552 -6.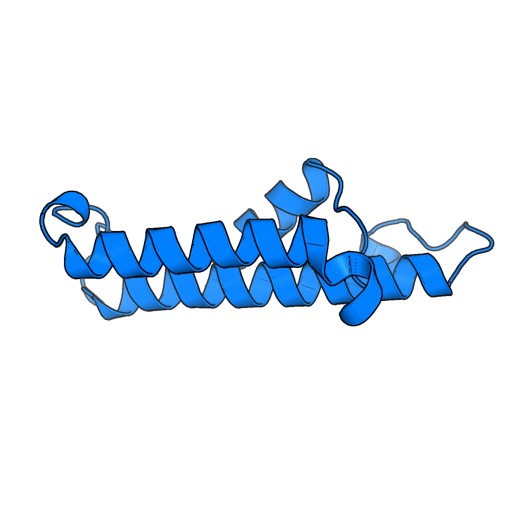467 1.00 76.88 72 ILE A O 1
ATOM 594 N N . ILE A 1 73 ? 2.807 4.515 -6.017 1.00 71.62 73 ILE A N 1
ATOM 595 C CA . ILE A 1 73 ? 2.978 3.470 -7.038 1.00 71.62 73 ILE A CA 1
ATOM 596 C C . ILE A 1 73 ? 2.844 4.035 -8.461 1.00 71.62 73 ILE A C 1
ATOM 598 O O . ILE A 1 73 ? 3.592 3.629 -9.349 1.00 71.62 73 ILE A O 1
ATOM 602 N N . GLU A 1 74 ? 1.917 4.968 -8.698 1.00 70.50 74 GLU A N 1
ATOM 603 C CA . GLU A 1 74 ? 1.680 5.533 -10.035 1.00 70.50 74 GLU A CA 1
ATOM 604 C C . GLU A 1 74 ? 2.666 6.655 -10.402 1.00 70.50 74 GLU A C 1
ATOM 606 O O . GLU A 1 74 ? 3.125 6.712 -11.542 1.00 70.50 74 GLU A O 1
ATOM 611 N N . PHE A 1 75 ? 3.016 7.540 -9.460 1.00 67.88 75 PHE A N 1
ATOM 612 C CA . PHE A 1 75 ? 3.774 8.767 -9.750 1.00 67.88 75 PHE A CA 1
ATOM 613 C C . PHE A 1 75 ? 5.204 8.762 -9.207 1.00 67.88 75 PHE A C 1
ATOM 615 O O . PHE A 1 75 ? 6.083 9.374 -9.817 1.00 67.88 75 PHE A O 1
ATOM 622 N N . LEU A 1 76 ? 5.482 8.061 -8.103 1.00 67.88 76 LEU A N 1
ATOM 623 C CA . LEU A 1 76 ? 6.842 7.975 -7.554 1.00 67.88 76 LEU A CA 1
ATOM 624 C C . LEU A 1 76 ? 7.676 6.837 -8.153 1.00 67.88 76 LEU A C 1
ATOM 626 O O . LEU A 1 76 ? 8.848 6.738 -7.801 1.00 67.88 76 LEU A O 1
ATOM 630 N N . GLY A 1 77 ? 7.150 6.072 -9.117 1.00 61.22 77 GLY A N 1
ATOM 631 C CA . GLY A 1 77 ? 7.855 4.998 -9.837 1.00 61.22 77 GLY A CA 1
ATOM 632 C C . GLY A 1 77 ? 9.303 5.313 -10.224 1.00 61.22 77 GLY A C 1
ATOM 633 O O . GLY A 1 77 ? 10.215 4.526 -9.970 1.00 61.22 77 GLY A O 1
ATOM 634 N N . LYS A 1 78 ? 9.543 6.522 -10.749 1.00 58.22 78 LYS A N 1
ATOM 635 C CA . LYS A 1 78 ? 10.885 6.992 -11.137 1.00 58.22 78 LYS A CA 1
ATOM 636 C C . LYS A 1 78 ? 11.811 7.337 -9.963 1.00 58.22 78 LYS A C 1
ATOM 638 O O . LYS A 1 78 ? 13.020 7.226 -10.120 1.00 58.22 78 LYS A O 1
ATOM 643 N N . PHE A 1 79 ? 11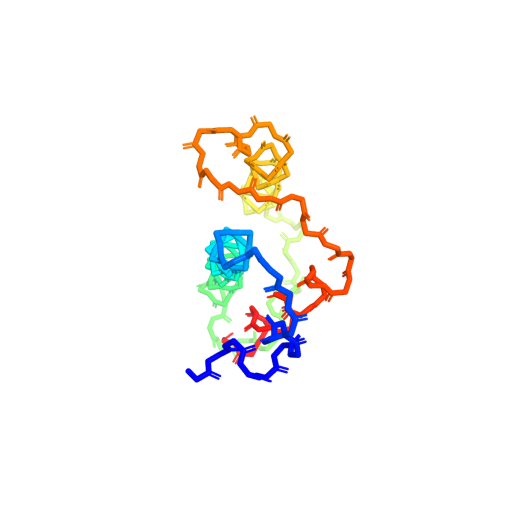.275 7.762 -8.818 1.00 57.78 79 PHE A N 1
ATOM 644 C CA . PHE A 1 79 ? 12.060 8.170 -7.643 1.00 57.78 79 PHE A CA 1
ATOM 645 C C . PHE A 1 79 ? 12.289 7.024 -6.654 1.00 57.78 79 PHE A C 1
ATOM 647 O O . PHE A 1 79 ? 13.335 6.966 -6.016 1.00 57.78 79 PHE A O 1
ATOM 654 N N . THR A 1 80 ? 11.335 6.100 -6.535 1.00 56.34 80 THR A N 1
ATOM 655 C CA . THR A 1 80 ? 11.394 4.968 -5.598 1.00 56.34 80 THR A CA 1
ATOM 656 C C . THR A 1 80 ? 11.868 3.668 -6.250 1.00 56.34 80 THR A C 1
ATOM 658 O O . THR A 1 80 ? 11.895 2.640 -5.577 1.00 56.34 80 THR A O 1
ATOM 661 N N . LYS A 1 81 ? 12.249 3.698 -7.541 1.00 59.81 81 LYS A N 1
ATOM 662 C CA . LYS A 1 81 ? 12.485 2.499 -8.367 1.00 59.81 81 LYS A CA 1
ATOM 663 C C . LYS A 1 81 ? 11.329 1.501 -8.248 1.00 59.81 81 LYS A C 1
ATOM 665 O O . LYS A 1 81 ? 11.526 0.297 -8.093 1.00 59.81 81 LYS A O 1
ATOM 670 N N . THR A 1 82 ? 10.103 2.022 -8.253 1.00 60.56 82 THR A N 1
ATOM 671 C CA . THR A 1 82 ? 8.913 1.179 -8.229 1.00 60.56 82 THR A CA 1
ATOM 672 C C . THR A 1 82 ? 8.367 1.004 -9.634 1.00 60.56 82 THR A C 1
ATOM 674 O O . THR A 1 82 ? 8.321 1.934 -10.438 1.00 60.56 82 THR A O 1
ATOM 677 N N . VAL A 1 83 ? 7.984 -0.225 -9.953 1.00 68.31 83 VAL A N 1
ATOM 678 C CA . VAL A 1 83 ? 7.400 -0.584 -11.247 1.00 68.31 83 VAL A CA 1
ATOM 679 C C . VAL A 1 83 ? 5.917 -0.850 -11.062 1.00 68.31 83 VAL A C 1
ATOM 681 O O . VAL A 1 83 ? 5.489 -1.329 -10.010 1.00 68.31 83 VAL A O 1
ATOM 684 N N . ARG A 1 84 ? 5.116 -0.554 -12.090 1.00 67.44 84 ARG A N 1
ATOM 685 C CA . ARG A 1 84 ? 3.674 -0.826 -12.059 1.00 67.44 84 ARG A CA 1
ATOM 686 C C . ARG A 1 84 ? 3.431 -2.311 -11.782 1.00 67.44 84 ARG A C 1
ATOM 688 O O . ARG A 1 84 ? 3.790 -3.168 -12.589 1.00 67.44 84 ARG A O 1
ATOM 695 N N . LEU A 1 85 ? 2.811 -2.616 -10.640 1.00 65.25 85 LEU A N 1
ATOM 696 C CA . LEU A 1 85 ? 2.422 -3.982 -10.302 1.00 65.25 85 LEU A CA 1
ATOM 697 C C . LEU A 1 85 ? 1.245 -4.429 -11.163 1.00 65.25 85 LEU A C 1
ATOM 699 O O . LEU A 1 85 ? 0.236 -3.737 -11.277 1.00 65.25 85 LEU A O 1
ATOM 703 N N . ASN A 1 86 ? 1.334 -5.654 -11.670 1.00 74.81 86 ASN A N 1
ATOM 704 C CA . ASN A 1 86 ? 0.193 -6.340 -12.257 1.00 74.81 86 ASN A CA 1
ATOM 705 C C . ASN A 1 86 ? -0.893 -6.593 -11.186 1.00 74.81 86 ASN A C 1
ATOM 707 O O . ASN A 1 86 ? -0.581 -6.811 -10.012 1.00 74.81 86 ASN A O 1
ATOM 711 N N . TRP A 1 87 ? -2.165 -6.636 -11.587 1.00 72.31 87 TRP A N 1
ATOM 712 C CA . TRP A 1 87 ? -3.316 -6.820 -10.692 1.00 72.31 87 TRP A CA 1
ATOM 713 C C . TRP A 1 87 ? -3.211 -8.082 -9.817 1.00 72.31 87 TRP A C 1
ATOM 715 O O . TRP A 1 87 ? -3.582 -8.082 -8.645 1.00 72.31 87 TRP A O 1
ATOM 725 N N . LYS A 1 88 ? -2.612 -9.156 -10.352 1.00 74.31 88 LYS A N 1
ATOM 726 C CA . LYS A 1 88 ? -2.325 -10.384 -9.590 1.00 74.31 88 LYS A CA 1
ATOM 727 C C . LYS A 1 88 ? -1.370 -10.141 -8.415 1.00 74.31 88 LYS A C 1
ATOM 729 O O . LYS A 1 88 ? -1.600 -10.667 -7.333 1.00 74.31 88 LYS A O 1
ATOM 734 N N . LEU A 1 89 ? -0.318 -9.342 -8.608 1.00 70.50 89 LEU A N 1
ATOM 735 C CA . LEU A 1 89 ? 0.650 -9.019 -7.552 1.00 70.50 89 LEU A CA 1
ATOM 736 C C . LEU A 1 89 ? 0.030 -8.105 -6.493 1.00 70.50 89 LEU A C 1
ATOM 738 O O . LEU A 1 89 ? 0.323 -8.268 -5.314 1.00 70.50 89 LEU A O 1
ATOM 742 N N . TRP A 1 90 ? -0.874 -7.214 -6.907 1.00 75.19 90 TRP A N 1
ATOM 743 C CA . TRP A 1 90 ? -1.707 -6.418 -6.005 1.00 75.19 90 TRP A CA 1
ATOM 744 C C . TRP A 1 90 ? -2.545 -7.296 -5.068 1.00 75.19 90 TRP A C 1
ATOM 746 O O . TRP A 1 90 ? -2.550 -7.080 -3.855 1.00 75.19 90 TRP A O 1
ATOM 756 N N . LEU A 1 91 ? -3.200 -8.328 -5.610 1.00 75.25 91 LEU A N 1
ATOM 757 C CA . LEU A 1 91 ? -3.963 -9.293 -4.812 1.00 75.25 91 LEU A CA 1
ATOM 758 C C . LEU A 1 91 ? -3.067 -10.116 -3.878 1.00 75.25 91 LEU A C 1
ATOM 760 O O . LEU A 1 91 ? -3.437 -10.346 -2.730 1.00 75.25 91 LEU A O 1
ATOM 764 N N . VAL A 1 92 ? -1.873 -10.512 -4.331 1.00 76.38 92 VAL A N 1
ATOM 765 C CA . VAL A 1 92 ? -0.895 -11.216 -3.485 1.00 76.38 92 VAL A CA 1
ATOM 766 C C . VAL A 1 92 ? -0.424 -10.331 -2.327 1.00 76.38 92 VAL A C 1
ATOM 768 O O . VAL A 1 92 ? -0.389 -10.799 -1.192 1.00 76.38 92 VAL A O 1
ATOM 771 N N . SER A 1 93 ? -0.112 -9.051 -2.565 1.00 70.69 93 SER A N 1
ATOM 772 C CA . SER A 1 93 ? 0.264 -8.122 -1.488 1.00 70.69 93 SER A CA 1
ATOM 773 C C . SER A 1 93 ? -0.876 -7.866 -0.503 1.00 70.69 93 SER A C 1
ATOM 775 O O . SER A 1 93 ? -0.628 -7.780 0.698 1.00 70.69 93 SER A O 1
ATOM 777 N N . LEU A 1 94 ? -2.119 -7.811 -0.991 1.00 72.56 94 LEU A N 1
ATOM 778 C CA . LEU A 1 94 ? -3.315 -7.749 -0.149 1.00 72.56 94 LEU A CA 1
ATOM 779 C C . LEU A 1 94 ? -3.433 -8.998 0.734 1.00 72.56 94 LEU A C 1
ATOM 781 O O . LEU A 1 94 ? -3.595 -8.872 1.942 1.00 72.56 94 LEU A O 1
ATOM 785 N N . GLY A 1 95 ? -3.274 -10.192 0.155 1.00 74.00 95 GLY A N 1
ATOM 786 C CA . GLY A 1 95 ? -3.306 -11.457 0.893 1.00 74.00 95 GLY A CA 1
ATOM 787 C C . GLY A 1 95 ? -2.219 -11.564 1.967 1.00 74.00 95 GLY A C 1
ATOM 788 O O . GLY A 1 95 ? -2.499 -12.011 3.074 1.00 74.00 95 GLY A O 1
ATOM 789 N N . ILE A 1 96 ? -0.997 -11.101 1.676 1.00 71.12 96 ILE A N 1
ATOM 790 C CA . ILE A 1 96 ? 0.099 -11.048 2.660 1.00 71.12 96 ILE A CA 1
ATOM 791 C C . ILE A 1 96 ? -0.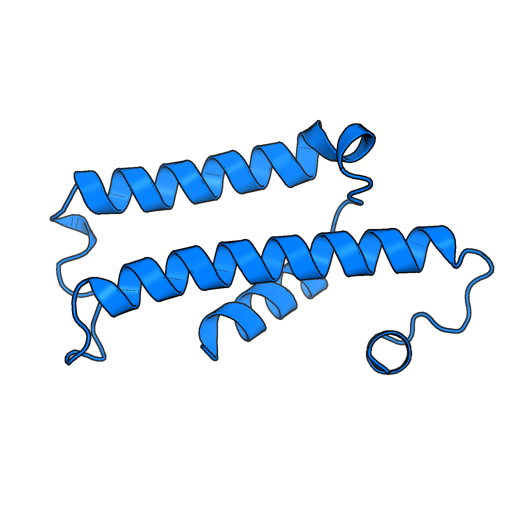225 -10.067 3.794 1.00 71.12 96 ILE A C 1
ATOM 793 O O . ILE A 1 96 ? 0.052 -10.374 4.951 1.00 71.12 96 ILE A O 1
ATOM 797 N N . GLY A 1 97 ? -0.813 -8.910 3.478 1.00 61.25 97 GLY A N 1
ATOM 798 C CA . GLY A 1 97 ? -1.224 -7.925 4.479 1.00 61.25 97 GLY A CA 1
ATOM 799 C C . GLY A 1 97 ? -2.297 -8.447 5.437 1.00 61.25 97 GLY A C 1
ATOM 800 O O . GLY A 1 97 ? -2.237 -8.139 6.619 1.00 61.25 97 GLY A O 1
ATOM 801 N N . ILE A 1 98 ? -3.228 -9.270 4.941 1.00 65.44 98 ILE A N 1
ATOM 802 C CA . ILE A 1 98 ? -4.342 -9.843 5.721 1.00 65.44 98 ILE A CA 1
ATOM 803 C C . ILE A 1 98 ? -3.881 -10.917 6.722 1.00 65.44 98 ILE A C 1
ATOM 805 O O . ILE A 1 98 ? -4.528 -11.115 7.743 1.00 65.44 98 ILE A O 1
ATOM 809 N N . ILE A 1 99 ? -2.795 -11.644 6.434 1.00 67.44 99 ILE A N 1
ATOM 810 C CA . ILE A 1 99 ? -2.307 -12.759 7.275 1.00 67.44 99 ILE A CA 1
ATOM 811 C C . ILE A 1 99 ? -1.648 -12.274 8.587 1.00 67.44 99 ILE A C 1
ATOM 813 O O . ILE A 1 99 ? -1.357 -13.092 9.462 1.00 67.44 99 ILE A O 1
ATOM 817 N N . ARG A 1 100 ? -1.405 -10.968 8.735 1.00 52.38 100 ARG A N 1
ATOM 818 C CA . ARG A 1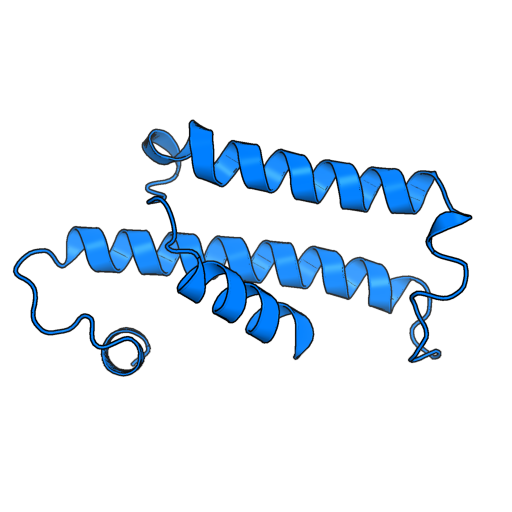 100 ? -0.796 -10.360 9.924 1.00 52.38 100 ARG A CA 1
ATOM 819 C C . ARG A 1 100 ? -1.806 -9.880 10.958 1.00 52.38 100 ARG A C 1
ATOM 821 O O . ARG A 1 100 ? -2.836 -9.293 10.571 1.00 52.38 100 ARG A O 1
#